Protein AF-A0A925I9S3-F1 (afdb_monomer_lite)

Foldseek 3Di:
DDDDDDDPVPDPDDDDFDDPAQEEEEEEDDAPPDPPCVVSVVVQVVCCVVPVSYNYDYYYLYVPPPPPCSPQVNVVVVCVVVVHRYYHYDYPDPCVVSCVSNVPD

Radius of gyration: 15.18 Å; chains: 1; bounding box: 37×35×39 Å

Secondary structure (DSSP, 8-state):
---PPP-GGG-------SSSS-EEEEEEEE-S---TTHHHHHHHHHHHHH-TTSEEEEEEEETT---GGGSHHHHHHHHHHH--SEEEEEE-SS-HHHHGGGT--

Sequence (105 aa):
METLPYDQNKSKWNGKFRNKALRVALCIYNNDHNIVSIPISSISAYIKRENPEIELKLFHIVRINDDAKFLPPGFAAYLKSWQPDLFALSVLSTHWDGVKPYLTE

Structure (mmCIF, N/CA/C/O backbone):
data_AF-A0A925I9S3-F1
#
_entry.id   AF-A0A925I9S3-F1
#
loop_
_atom_site.group_PDB
_atom_site.id
_atom_site.type_symbol
_atom_site.label_atom_id
_atom_site.label_alt_id
_atom_site.label_comp_id
_atom_site.label_asym_id
_atom_site.label_entity_id
_atom_site.label_seq_id
_atom_site.pdbx_PDB_ins_code
_atom_site.Cartn_x
_atom_site.Cartn_y
_atom_site.Cartn_z
_atom_site.occupancy
_atom_site.B_iso_or_equiv
_atom_site.auth_seq_id
_atom_site.auth_comp_id
_atom_site.auth_asym_id
_atom_site.auth_atom_id
_atom_site.pdbx_PDB_model_num
ATOM 1 N N . MET A 1 1 ? -0.436 20.842 21.204 1.00 49.47 1 MET A N 1
ATOM 2 C CA . MET A 1 1 ? -1.616 21.147 20.375 1.00 49.47 1 MET A CA 1
ATOM 3 C C . MET A 1 1 ? -2.325 19.822 20.175 1.00 49.47 1 MET A C 1
ATOM 5 O O . MET A 1 1 ? -1.761 18.961 19.512 1.00 49.47 1 MET A O 1
ATOM 9 N N . GLU A 1 2 ? -3.437 19.586 20.871 1.00 51.25 2 GLU A N 1
ATOM 10 C CA . GLU A 1 2 ? -4.198 18.342 20.702 1.00 51.25 2 GLU A CA 1
ATOM 11 C C . GLU A 1 2 ? -4.794 18.326 19.292 1.00 51.25 2 GLU A C 1
ATOM 13 O O . GLU A 1 2 ? -5.484 19.262 18.884 1.00 51.25 2 GLU A O 1
ATOM 18 N N . THR A 1 3 ? -4.459 17.306 18.507 1.00 57.72 3 THR A N 1
ATOM 19 C CA . THR A 1 3 ? -5.058 17.091 17.192 1.00 57.72 3 THR A CA 1
ATOM 20 C C . THR A 1 3 ? -6.474 16.581 17.399 1.00 57.72 3 THR A C 1
ATOM 22 O O . THR A 1 3 ? -6.665 15.471 17.887 1.00 57.72 3 THR A O 1
ATOM 25 N N . LEU A 1 4 ? -7.469 17.396 17.049 1.00 68.38 4 LEU A N 1
ATOM 26 C CA . LEU A 1 4 ? -8.861 16.958 17.056 1.00 68.38 4 LEU A CA 1
ATOM 27 C C . LEU A 1 4 ? -9.036 15.805 16.048 1.00 68.38 4 LEU A C 1
ATOM 29 O O . LEU A 1 4 ? -8.488 15.892 14.943 1.00 68.38 4 LEU A O 1
ATOM 33 N N . PRO A 1 5 ? -9.774 14.737 16.402 1.00 71.50 5 PRO A N 1
ATOM 34 C CA . PRO A 1 5 ? -9.997 13.610 15.506 1.00 71.50 5 PRO A CA 1
ATOM 35 C C . PRO A 1 5 ? -10.707 14.064 14.224 1.00 71.50 5 PRO A C 1
ATOM 37 O O . PRO A 1 5 ? -11.526 14.986 14.239 1.00 71.50 5 PRO A O 1
ATOM 40 N N . TYR A 1 6 ? -10.381 13.422 13.099 1.00 73.88 6 TYR A N 1
ATOM 41 C CA . TYR A 1 6 ? -10.987 13.730 11.803 1.00 73.88 6 TYR A CA 1
ATOM 42 C C . TYR A 1 6 ? -12.516 13.563 11.855 1.00 73.88 6 TYR A C 1
ATOM 44 O O . TYR A 1 6 ? -13.020 12.518 12.273 1.00 73.88 6 TYR A O 1
ATOM 52 N N . ASP A 1 7 ? -13.252 14.584 11.403 1.00 82.25 7 ASP A N 1
ATOM 53 C CA . ASP A 1 7 ? -14.717 14.562 11.329 1.00 82.25 7 ASP A CA 1
ATOM 54 C C . ASP A 1 7 ? -15.187 13.557 10.270 1.00 82.25 7 ASP A C 1
ATOM 56 O O . ASP A 1 7 ? -15.119 13.811 9.064 1.00 82.25 7 ASP A O 1
ATOM 60 N N . GLN A 1 8 ? -15.688 12.415 10.740 1.00 76.31 8 GLN A N 1
ATOM 61 C CA . GLN A 1 8 ? -16.110 11.295 9.899 1.00 76.31 8 GLN A CA 1
ATOM 62 C C . GLN A 1 8 ? -17.241 11.665 8.929 1.00 76.31 8 GLN A C 1
ATOM 64 O O . GLN A 1 8 ? -17.324 11.078 7.852 1.00 76.31 8 GLN A O 1
ATOM 69 N N . ASN A 1 9 ? -18.052 12.688 9.232 1.00 82.44 9 ASN A N 1
ATOM 70 C CA . ASN A 1 9 ? -19.126 13.144 8.338 1.00 82.44 9 ASN A CA 1
ATOM 71 C C . ASN A 1 9 ? -18.595 13.771 7.041 1.00 82.44 9 ASN A C 1
ATOM 73 O O . ASN A 1 9 ? -19.336 13.925 6.071 1.00 82.44 9 ASN A O 1
ATOM 77 N N . LYS A 1 10 ? -17.306 14.131 7.005 1.00 82.44 10 LYS A N 1
ATOM 78 C CA . LYS A 1 10 ? -16.638 14.638 5.801 1.00 82.44 10 LYS A CA 1
ATOM 79 C C . LYS A 1 10 ? -16.174 13.520 4.870 1.00 82.44 10 LYS A C 1
ATOM 81 O O . LYS A 1 10 ? -15.857 13.804 3.711 1.00 82.44 10 LYS A O 1
ATOM 86 N N . SER A 1 11 ? -16.150 12.266 5.329 1.00 77.38 11 SER A N 1
ATOM 87 C CA . SER A 1 11 ? -15.787 11.144 4.471 1.00 77.38 11 SER A CA 1
ATOM 88 C C . SER A 1 11 ? -16.928 10.811 3.512 1.00 77.38 11 SER A C 1
ATOM 90 O O . SER A 1 11 ? -18.020 10.415 3.912 1.00 77.38 11 SER A O 1
ATOM 92 N N . LYS A 1 12 ? -16.654 10.926 2.210 1.00 77.19 12 LYS A N 1
ATOM 93 C CA . LYS A 1 12 ? 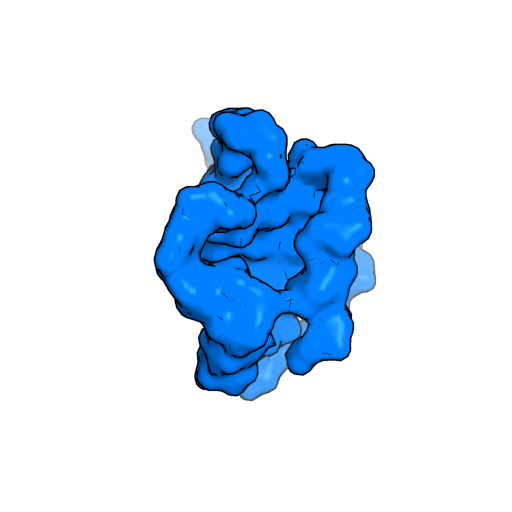-17.546 10.426 1.150 1.00 77.19 12 LYS A CA 1
ATOM 94 C C . LYS A 1 12 ? -17.313 8.947 0.833 1.00 77.19 12 LYS A C 1
ATOM 96 O O . LYS A 1 12 ? -18.029 8.381 0.013 1.00 77.19 12 LYS A O 1
ATOM 101 N N . TRP A 1 13 ? -16.311 8.333 1.461 1.00 66.62 13 TRP A N 1
ATOM 102 C CA . TRP A 1 13 ? -15.853 6.985 1.161 1.00 66.62 13 TRP A CA 1
ATOM 103 C C . TRP A 1 13 ? -16.062 6.105 2.386 1.00 66.62 13 TRP A C 1
ATOM 105 O O . TRP A 1 13 ? -15.314 6.177 3.357 1.00 66.62 13 TRP A O 1
ATOM 115 N N . ASN A 1 14 ? -17.105 5.283 2.322 1.00 72.19 14 ASN A N 1
ATOM 116 C CA . ASN A 1 14 ? -17.413 4.274 3.326 1.00 72.19 14 ASN A CA 1
ATOM 117 C C . ASN A 1 14 ? -17.300 2.898 2.673 1.00 72.19 14 ASN A C 1
ATOM 119 O O . ASN A 1 14 ? -17.769 2.697 1.553 1.00 72.19 14 ASN A O 1
ATOM 123 N N . GLY A 1 15 ? -16.674 1.953 3.366 1.00 73.81 15 GLY A N 1
ATOM 124 C CA . GLY A 1 15 ? -16.417 0.618 2.837 1.00 73.81 15 GLY A CA 1
ATOM 125 C C . GLY A 1 15 ? -16.444 -0.449 3.922 1.00 73.81 15 GLY A C 1
ATOM 126 O O . GLY A 1 15 ? -16.481 -0.152 5.114 1.00 73.81 15 GLY A O 1
ATOM 127 N N . LYS A 1 16 ? -16.427 -1.708 3.488 1.00 76.19 16 LYS A N 1
ATOM 128 C CA . LYS A 1 16 ? -16.226 -2.880 4.346 1.00 76.19 16 LYS A CA 1
ATOM 129 C C . LYS A 1 16 ? -14.922 -3.546 3.923 1.00 76.19 16 LYS A C 1
ATOM 131 O O . LYS A 1 16 ? -14.659 -3.645 2.727 1.00 76.19 16 LYS A O 1
ATOM 136 N N . PHE A 1 17 ? -14.133 -4.005 4.885 1.00 82.38 17 PHE A N 1
ATOM 137 C CA . PHE A 1 17 ? -12.917 -4.772 4.630 1.00 82.38 17 PHE A CA 1
ATOM 138 C C . PHE A 1 17 ? -13.146 -6.249 4.963 1.00 82.38 17 PHE A C 1
ATOM 140 O O . PHE A 1 17 ? -14.053 -6.592 5.721 1.00 82.38 17 PHE A O 1
ATOM 147 N N . ARG A 1 18 ? -12.386 -7.130 4.313 1.00 79.88 18 ARG A N 1
ATOM 148 C CA . ARG A 1 18 ? -12.569 -8.588 4.371 1.00 79.88 18 ARG A CA 1
ATOM 149 C C . ARG A 1 18 ? -11.807 -9.212 5.534 1.00 79.88 18 ARG A C 1
ATOM 151 O O . ARG A 1 18 ? -12.228 -10.235 6.067 1.00 79.88 18 ARG A O 1
ATOM 158 N N . ASN A 1 19 ? -10.671 -8.623 5.889 1.00 78.88 19 ASN A N 1
ATOM 159 C CA . ASN A 1 19 ? -9.777 -9.142 6.917 1.00 78.88 19 ASN A CA 1
ATOM 160 C C . ASN A 1 19 ? -10.240 -8.778 8.341 1.00 78.88 19 ASN A C 1
ATOM 162 O O . ASN A 1 19 ? -11.147 -7.977 8.536 1.00 78.88 19 ASN A O 1
ATOM 166 N N . LYS A 1 20 ? -9.600 -9.364 9.364 1.00 83.88 20 LYS A N 1
ATOM 167 C CA . LYS A 1 20 ? -9.851 -9.009 10.780 1.00 83.88 20 LYS A CA 1
ATOM 168 C C . LYS A 1 20 ? -9.446 -7.567 11.113 1.00 83.88 20 LYS A C 1
ATOM 170 O O . LYS A 1 20 ? -10.023 -6.966 12.010 1.00 83.88 20 LYS A O 1
ATOM 175 N N . ALA A 1 21 ? -8.468 -7.047 10.381 1.00 89.12 21 ALA A N 1
ATOM 176 C CA . ALA A 1 21 ? -7.969 -5.683 10.426 1.00 89.12 21 ALA A CA 1
ATOM 177 C C . ALA A 1 21 ? -7.911 -5.148 8.993 1.00 89.12 21 ALA A C 1
ATOM 179 O O . ALA A 1 21 ? -7.590 -5.909 8.079 1.00 89.12 21 ALA A O 1
ATOM 180 N N . LEU A 1 22 ? -8.201 -3.860 8.789 1.00 91.62 22 LEU A N 1
ATOM 181 C CA . LEU A 1 22 ? -8.079 -3.235 7.473 1.00 91.62 22 LEU A CA 1
ATOM 182 C C . LEU A 1 22 ? -6.611 -3.289 7.028 1.00 91.62 22 LEU A C 1
ATOM 184 O O . LEU A 1 22 ? -5.751 -2.663 7.649 1.00 91.62 22 LEU A O 1
ATOM 188 N N . ARG A 1 23 ? -6.322 -4.023 5.950 1.00 93.94 23 ARG A N 1
ATOM 189 C CA . ARG A 1 23 ? -4.974 -4.101 5.373 1.00 93.94 23 ARG A CA 1
ATOM 190 C C . ARG A 1 23 ? -4.791 -3.068 4.277 1.00 93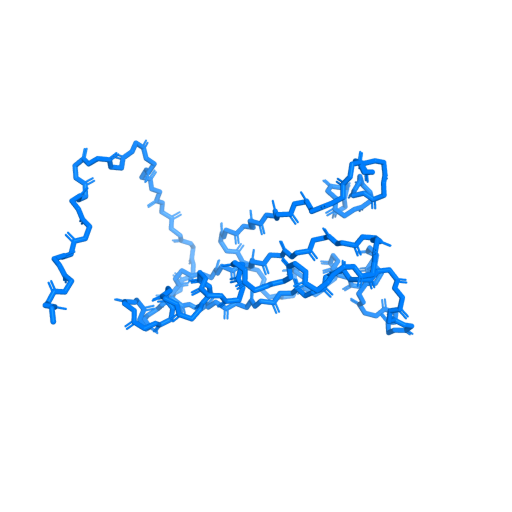.94 23 ARG A C 1
ATOM 192 O O . ARG A 1 23 ? -5.501 -3.099 3.272 1.00 93.94 23 ARG A O 1
ATOM 199 N N . VAL A 1 24 ? -3.801 -2.194 4.440 1.00 92.62 24 VAL A N 1
ATOM 200 C CA . VAL A 1 24 ? -3.524 -1.102 3.497 1.00 92.62 24 VAL A CA 1
ATOM 201 C C . VAL A 1 24 ? -2.133 -1.256 2.891 1.00 92.62 24 VAL A C 1
ATOM 203 O O . VAL A 1 24 ? -1.120 -1.114 3.581 1.00 92.62 24 VAL A O 1
ATOM 206 N N . ALA A 1 25 ? -2.082 -1.515 1.584 1.00 91.62 25 ALA A N 1
ATOM 207 C CA . ALA A 1 25 ? -0.867 -1.420 0.783 1.00 91.62 25 ALA A CA 1
ATOM 208 C C . ALA A 1 25 ? -0.688 0.028 0.323 1.00 91.62 25 ALA A C 1
ATOM 210 O O . ALA A 1 25 ? -1.338 0.461 -0.628 1.00 91.62 25 ALA A O 1
ATOM 211 N N . LEU A 1 26 ? 0.190 0.774 0.990 1.00 90.19 26 LEU A N 1
ATOM 212 C CA . LEU A 1 26 ? 0.547 2.128 0.584 1.00 90.19 26 LEU A CA 1
ATOM 213 C C . LEU A 1 26 ? 1.817 2.072 -0.257 1.00 90.19 26 LEU A C 1
ATOM 215 O O . LEU A 1 26 ? 2.869 1.674 0.233 1.00 90.19 26 LEU A O 1
ATOM 219 N N . CYS A 1 27 ? 1.720 2.441 -1.525 1.00 85.44 27 CYS A N 1
ATOM 220 C CA . CYS A 1 27 ? 2.776 2.244 -2.505 1.00 85.44 27 CYS A CA 1
ATOM 221 C C . CYS A 1 27 ? 3.239 3.587 -3.054 1.00 85.44 27 CYS A C 1
ATOM 223 O O . CYS A 1 27 ? 2.425 4.439 -3.406 1.00 85.44 27 CYS A O 1
ATOM 225 N N . ILE A 1 28 ? 4.551 3.767 -3.144 1.00 83.44 28 ILE A N 1
ATOM 226 C CA . ILE A 1 28 ? 5.178 4.924 -3.773 1.00 83.44 28 ILE A CA 1
ATOM 227 C C . ILE A 1 28 ? 5.859 4.438 -5.035 1.00 83.44 28 ILE A C 1
ATOM 229 O O . ILE A 1 28 ? 6.802 3.658 -4.939 1.00 83.44 28 ILE A O 1
ATOM 233 N N . TYR A 1 29 ? 5.427 4.926 -6.189 1.00 80.44 29 TYR A N 1
ATOM 234 C CA . TYR A 1 29 ? 6.182 4.778 -7.421 1.00 80.44 29 TYR A CA 1
ATOM 235 C C . TYR A 1 29 ? 6.998 6.041 -7.674 1.00 80.44 29 TYR A C 1
ATOM 237 O O . TYR A 1 29 ? 6.447 7.140 -7.789 1.00 80.44 29 TYR A O 1
ATOM 245 N N . ASN A 1 30 ? 8.315 5.879 -7.771 1.00 75.94 30 ASN A N 1
ATOM 246 C CA . ASN A 1 30 ? 9.217 6.960 -8.136 1.00 75.94 30 ASN A CA 1
ATOM 247 C C . ASN A 1 30 ? 10.337 6.440 -9.040 1.00 75.94 30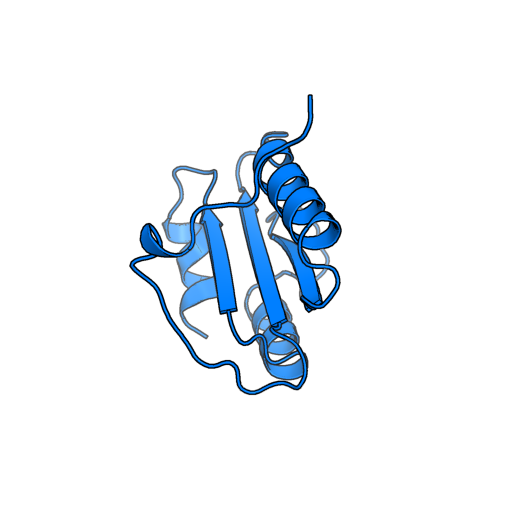 ASN A C 1
ATOM 249 O O . ASN A 1 30 ? 11.092 5.543 -8.662 1.00 75.94 30 ASN A O 1
ATOM 253 N N . ASN A 1 31 ? 10.437 7.032 -10.228 1.00 72.1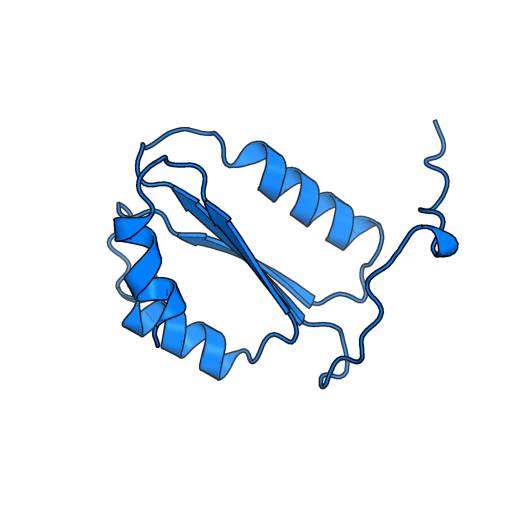9 31 ASN A N 1
ATOM 254 C CA . ASN A 1 31 ? 11.467 6.712 -11.211 1.00 72.19 31 ASN A CA 1
ATOM 255 C C . ASN A 1 31 ? 12.651 7.695 -11.174 1.00 72.19 31 ASN A C 1
ATOM 257 O O . ASN A 1 31 ? 13.723 7.368 -11.666 1.00 72.19 31 ASN A O 1
ATOM 261 N N . ASP A 1 32 ? 12.480 8.873 -10.568 1.00 62.69 32 ASP A N 1
ATOM 262 C CA . ASP A 1 32 ? 13.359 10.027 -10.798 1.00 62.69 32 ASP A CA 1
ATOM 263 C C . ASP A 1 32 ? 14.373 10.245 -9.665 1.00 62.69 32 ASP A C 1
ATOM 265 O O . ASP A 1 32 ? 14.816 11.364 -9.433 1.00 62.69 32 ASP A O 1
ATOM 269 N N . HIS A 1 33 ? 14.721 9.194 -8.911 1.00 58.12 33 HIS A N 1
ATOM 270 C CA . HIS A 1 33 ? 15.678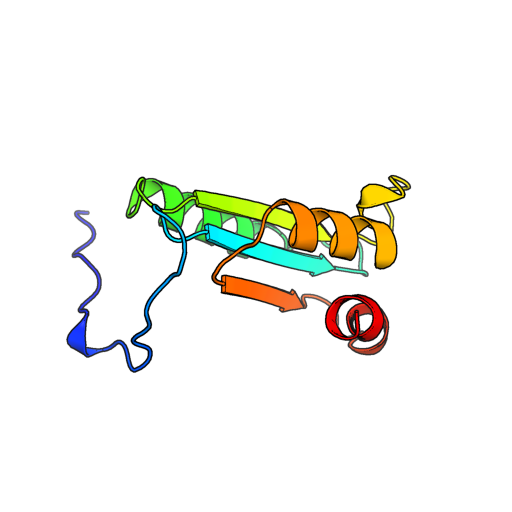 9.219 -7.784 1.00 58.12 33 HIS A CA 1
ATOM 271 C C . HIS A 1 33 ? 15.399 10.259 -6.679 1.00 58.12 33 HIS A C 1
ATOM 273 O O . HIS A 1 33 ? 16.178 10.402 -5.738 1.00 58.12 33 HIS A O 1
ATOM 279 N N . ASN A 1 34 ? 14.287 10.983 -6.765 1.00 56.56 34 ASN A N 1
ATOM 280 C CA . ASN A 1 34 ? 14.008 12.099 -5.883 1.00 56.56 34 ASN A CA 1
ATOM 281 C C . ASN A 1 34 ? 13.599 11.611 -4.487 1.00 56.56 34 ASN A C 1
ATOM 283 O O . ASN A 1 34 ? 12.762 10.722 -4.338 1.00 56.56 34 ASN A O 1
ATOM 287 N N . ILE A 1 35 ? 14.129 12.247 -3.440 1.00 54.44 35 ILE A N 1
ATOM 288 C CA . ILE A 1 35 ? 13.860 11.943 -2.017 1.00 54.44 35 ILE A CA 1
ATOM 289 C C . ILE A 1 35 ? 12.449 12.434 -1.600 1.00 54.44 35 ILE A C 1
ATOM 291 O O . ILE A 1 35 ? 12.179 12.820 -0.469 1.00 54.44 35 ILE A O 1
ATOM 295 N N . VAL A 1 36 ? 11.480 12.416 -2.516 1.00 56.28 36 VAL A N 1
ATOM 296 C CA . VAL A 1 36 ? 10.097 12.865 -2.278 1.00 56.28 36 VAL A CA 1
ATOM 297 C C . VAL A 1 36 ? 9.266 11.738 -1.642 1.00 56.28 36 VAL A C 1
ATOM 299 O O . VAL A 1 36 ? 8.045 11.725 -1.698 1.00 56.28 36 VAL A O 1
ATOM 302 N N . SER A 1 37 ? 9.899 10.766 -0.979 1.00 61.72 37 SER A N 1
ATOM 303 C CA . SER A 1 37 ? 9.173 9.735 -0.229 1.00 61.72 37 SER A CA 1
ATOM 304 C C . SER A 1 37 ? 8.599 10.241 1.099 1.00 61.72 37 SER A C 1
ATOM 306 O O . SER A 1 37 ? 7.743 9.579 1.682 1.00 61.72 37 SER A O 1
ATOM 308 N N . ILE A 1 38 ? 9.039 11.415 1.570 1.00 67.06 38 ILE A N 1
ATOM 309 C CA . ILE A 1 38 ? 8.692 11.961 2.889 1.00 67.06 38 ILE A CA 1
ATOM 310 C C . ILE A 1 38 ? 7.172 12.084 3.104 1.00 67.06 38 ILE A C 1
ATOM 312 O O . ILE A 1 38 ? 6.711 11.587 4.129 1.00 67.06 38 ILE A O 1
ATOM 316 N N . PRO A 1 39 ? 6.354 12.638 2.180 1.00 74.50 39 PRO A N 1
ATOM 317 C CA . PRO A 1 39 ? 4.925 12.824 2.441 1.00 74.50 39 PRO A CA 1
ATOM 318 C C . PRO A 1 39 ? 4.181 11.507 2.681 1.00 74.50 39 PRO A C 1
ATOM 320 O O . PRO A 1 39 ? 3.396 11.402 3.619 1.00 74.50 39 PRO A O 1
ATOM 323 N N . ILE A 1 40 ? 4.461 10.471 1.885 1.00 78.69 40 ILE A N 1
ATOM 324 C CA . ILE A 1 40 ? 3.830 9.159 2.065 1.00 78.69 40 ILE A CA 1
ATOM 325 C C . ILE A 1 40 ? 4.364 8.464 3.322 1.00 78.69 40 ILE A C 1
ATOM 327 O O . ILE A 1 40 ? 3.578 7.869 4.057 1.00 78.69 40 ILE A O 1
ATOM 331 N N . SER A 1 41 ? 5.665 8.554 3.614 1.00 79.50 41 SER A N 1
ATOM 332 C CA . SER A 1 41 ? 6.211 8.038 4.873 1.00 79.50 41 SER A CA 1
ATOM 333 C C . SER A 1 41 ? 5.539 8.706 6.081 1.00 79.50 41 SER A C 1
ATOM 335 O O . SER A 1 41 ? 5.140 8.009 7.014 1.00 79.50 41 SER A O 1
ATOM 337 N N . SER A 1 42 ? 5.310 10.022 6.042 1.00 84.31 42 SER A N 1
ATOM 338 C CA . SER A 1 42 ? 4.571 10.756 7.076 1.00 84.31 42 SER A CA 1
ATOM 339 C C . SER A 1 42 ? 3.107 10.323 7.175 1.00 84.31 42 SER A C 1
ATOM 341 O O . SER A 1 42 ? 2.631 10.092 8.283 1.00 84.31 42 SER A O 1
ATOM 343 N N . ILE A 1 43 ? 2.410 10.138 6.048 1.00 86.75 43 ILE A N 1
ATOM 344 C CA . ILE A 1 43 ? 1.039 9.597 6.026 1.00 86.75 43 ILE A CA 1
ATOM 345 C C . ILE A 1 43 ? 1.012 8.199 6.652 1.00 86.75 43 ILE A C 1
ATOM 347 O O . ILE A 1 43 ? 0.162 7.913 7.489 1.00 86.75 43 ILE A O 1
ATOM 351 N N . SER A 1 44 ? 1.972 7.340 6.302 1.00 87.88 44 SER A N 1
ATOM 352 C CA . SER A 1 44 ? 2.065 5.981 6.837 1.00 87.88 44 SER A CA 1
ATOM 353 C C . SER A 1 44 ? 2.250 5.968 8.357 1.00 87.88 44 SER A C 1
ATOM 355 O O . SER A 1 44 ? 1.611 5.181 9.053 1.00 87.88 44 SER A O 1
ATOM 357 N N . ALA A 1 45 ? 3.092 6.868 8.876 1.00 88.50 45 ALA A N 1
ATOM 358 C CA . ALA A 1 45 ? 3.345 7.010 10.302 1.00 88.50 45 ALA A CA 1
ATOM 359 C C . ALA A 1 45 ? 2.123 7.579 11.030 1.00 88.50 45 ALA A C 1
ATOM 361 O O . ALA A 1 45 ? 1.777 7.094 12.102 1.00 88.50 45 ALA A O 1
ATOM 362 N N . TYR A 1 46 ? 1.450 8.563 10.429 1.00 89.62 46 TYR A N 1
ATOM 363 C CA . TYR A 1 46 ? 0.220 9.138 10.963 1.00 89.62 46 TYR A CA 1
ATOM 364 C C . TYR A 1 46 ? -0.889 8.087 11.070 1.00 89.62 46 TYR A C 1
ATOM 366 O O . TYR A 1 46 ? -1.434 7.904 12.151 1.00 89.62 46 TYR A O 1
ATOM 374 N N . ILE A 1 47 ? -1.149 7.323 10.001 1.00 89.25 47 ILE A N 1
ATOM 375 C CA . ILE A 1 47 ? -2.160 6.253 10.011 1.00 89.25 47 ILE A CA 1
ATOM 376 C C . ILE A 1 47 ? -1.843 5.225 11.100 1.00 89.25 47 ILE A C 1
ATOM 378 O O . ILE A 1 47 ? -2.714 4.888 11.888 1.00 89.25 47 ILE A O 1
ATOM 382 N N . LYS A 1 48 ? -0.590 4.763 11.203 1.00 89.44 48 LYS A N 1
ATOM 383 C CA . LYS A 1 48 ? -0.202 3.799 12.247 1.00 89.44 48 LYS A CA 1
ATOM 384 C C . LYS A 1 48 ? -0.368 4.344 13.665 1.00 89.44 48 LYS A C 1
A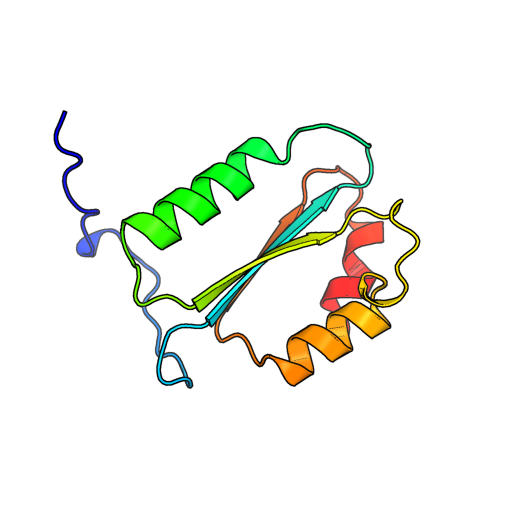TOM 386 O O . LYS A 1 48 ? -0.603 3.565 14.583 1.00 89.44 48 LYS A O 1
ATOM 391 N N . ARG A 1 49 ? -0.192 5.654 13.852 1.00 88.56 49 ARG A N 1
ATOM 392 C CA . ARG A 1 49 ? -0.314 6.309 15.156 1.00 88.56 49 ARG A CA 1
ATOM 393 C C . ARG A 1 49 ? -1.773 6.499 15.565 1.00 88.56 49 ARG A C 1
ATOM 395 O O . ARG A 1 49 ? -2.103 6.213 16.708 1.00 88.56 49 ARG A O 1
ATOM 402 N N . GLU A 1 50 ? -2.614 6.990 14.659 1.00 89.56 50 GLU A N 1
ATOM 403 C CA . GLU A 1 50 ? -4.025 7.288 14.953 1.00 89.56 50 GLU A CA 1
ATOM 404 C C . GLU A 1 50 ? -4.931 6.054 14.844 1.00 89.56 50 GLU A C 1
ATOM 406 O O . GLU A 1 50 ? -5.989 6.015 15.464 1.00 89.56 50 GLU A O 1
ATOM 411 N N . ASN A 1 51 ? -4.514 5.048 14.070 1.00 88.75 51 ASN A N 1
ATOM 412 C CA . ASN A 1 51 ? -5.264 3.826 13.797 1.00 88.75 51 ASN A CA 1
ATOM 413 C C . ASN A 1 51 ? -4.355 2.587 13.920 1.00 88.75 51 ASN A C 1
ATOM 415 O O . ASN A 1 51 ? -4.033 1.947 12.911 1.00 88.75 51 ASN A O 1
ATOM 419 N N . PRO A 1 52 ? -3.894 2.238 15.138 1.00 87.94 52 PRO A N 1
ATOM 420 C CA . PRO A 1 52 ? -3.005 1.094 15.367 1.00 87.94 52 PRO A CA 1
ATOM 421 C C . PRO A 1 52 ? -3.616 -0.257 14.956 1.00 87.94 52 PRO A C 1
ATOM 423 O O . PRO A 1 52 ? -2.891 -1.227 14.742 1.00 87.94 52 PRO A O 1
ATOM 426 N N . GLU A 1 53 ? -4.939 -0.328 14.829 1.00 88.31 53 GLU A N 1
ATOM 427 C CA . GLU A 1 53 ? -5.691 -1.475 14.328 1.00 88.31 53 GLU A CA 1
ATOM 428 C C . GLU A 1 53 ? -5.533 -1.713 12.819 1.00 88.31 53 GLU A C 1
ATOM 430 O O . GLU A 1 53 ? -5.882 -2.789 12.336 1.00 88.31 53 GLU A O 1
ATOM 435 N N . ILE A 1 54 ? -5.024 -0.736 12.059 1.00 91.75 54 ILE A N 1
ATOM 436 C CA . ILE A 1 54 ? -4.801 -0.865 10.617 1.00 91.75 54 ILE A CA 1
ATOM 437 C C . ILE A 1 54 ? -3.465 -1.566 10.359 1.00 91.75 54 ILE A C 1
ATOM 439 O O . ILE A 1 54 ? -2.386 -1.101 10.734 1.00 91.75 54 ILE A O 1
ATOM 443 N N . GLU A 1 55 ? -3.516 -2.657 9.600 1.00 94.19 55 GLU A N 1
ATOM 444 C CA . GLU A 1 55 ? -2.324 -3.343 9.115 1.00 94.19 55 GLU A CA 1
ATOM 445 C C . GLU A 1 55 ? -1.774 -2.621 7.875 1.00 94.19 55 GLU A C 1
ATOM 447 O O . GLU A 1 55 ? -2.116 -2.933 6.731 1.00 94.19 55 GLU A O 1
ATOM 452 N N . LEU A 1 56 ? -0.902 -1.635 8.094 1.00 92.75 56 LEU A N 1
ATOM 453 C CA . LEU A 1 56 ? -0.315 -0.839 7.015 1.00 92.75 56 LEU A CA 1
ATOM 454 C C . LEU A 1 56 ? 1.088 -1.320 6.614 1.00 92.75 56 LEU A C 1
ATOM 456 O O . LEU A 1 56 ? 2.019 -1.339 7.432 1.00 92.75 56 LEU A O 1
ATOM 460 N N . LYS A 1 57 ? 1.269 -1.601 5.318 1.00 90.81 57 LYS A N 1
ATOM 461 C CA . LYS A 1 57 ? 2.582 -1.821 4.693 1.00 90.81 57 LYS A CA 1
ATOM 462 C C . LYS A 1 57 ? 2.895 -0.700 3.712 1.00 90.81 57 LYS A C 1
ATOM 464 O O . LYS A 1 57 ? 2.092 -0.394 2.835 1.00 90.81 57 LYS A O 1
ATOM 469 N N . LEU A 1 58 ? 4.078 -0.115 3.877 1.00 87.38 58 LEU A N 1
ATOM 470 C CA . LEU A 1 58 ? 4.618 0.902 2.986 1.00 87.38 58 LEU A CA 1
ATOM 471 C C . LEU A 1 58 ? 5.585 0.244 1.995 1.00 87.38 58 LEU A C 1
ATOM 473 O O . LEU A 1 58 ? 6.575 -0.359 2.409 1.00 87.38 58 LEU A O 1
ATOM 477 N N . PHE A 1 59 ? 5.303 0.379 0.703 1.00 84.38 59 PHE A N 1
ATOM 478 C CA . PHE A 1 59 ? 6.125 -0.133 -0.386 1.00 84.38 59 PHE A CA 1
ATOM 479 C C . PHE A 1 59 ? 6.764 1.019 -1.151 1.00 84.38 59 PHE A C 1
ATOM 481 O O . PHE A 1 59 ? 6.075 1.894 -1.673 1.00 84.38 59 PHE A O 1
ATOM 488 N N . HIS A 1 60 ? 8.088 0.991 -1.250 1.00 79.12 60 HIS A N 1
ATOM 489 C CA . HIS A 1 60 ? 8.841 1.889 -2.114 1.00 79.12 60 HIS A CA 1
ATOM 490 C C . HIS A 1 60 ? 9.132 1.152 -3.422 1.00 79.12 60 HIS A C 1
ATOM 492 O O . HIS A 1 60 ? 10.059 0.349 -3.498 1.00 79.12 60 HIS A O 1
ATOM 498 N N . ILE A 1 61 ? 8.311 1.404 -4.438 1.00 73.69 61 ILE A N 1
ATOM 499 C CA . ILE A 1 61 ? 8.500 0.907 -5.798 1.00 73.69 61 ILE A CA 1
ATOM 500 C C . ILE A 1 61 ? 9.470 1.870 -6.485 1.00 73.69 61 ILE A C 1
ATOM 502 O O . ILE A 1 61 ? 9.085 2.851 -7.125 1.00 73.69 61 ILE A O 1
ATOM 506 N N . VAL A 1 62 ? 10.759 1.621 -6.269 1.00 65.06 62 VAL A N 1
ATOM 507 C CA . VAL A 1 62 ? 11.851 2.347 -6.917 1.00 65.06 62 VAL A CA 1
ATOM 508 C C . VAL A 1 62 ? 12.450 1.409 -7.949 1.00 65.06 62 VAL A C 1
ATOM 510 O O . VAL A 1 62 ? 12.918 0.330 -7.596 1.00 65.06 62 VAL A O 1
ATOM 513 N N . ARG A 1 63 ? 12.462 1.825 -9.218 1.00 59.41 63 ARG A N 1
ATOM 514 C CA . ARG A 1 63 ? 12.962 1.018 -10.347 1.00 59.41 63 ARG A CA 1
ATOM 515 C C . ARG A 1 63 ? 14.427 0.565 -10.190 1.00 59.41 63 ARG A C 1
ATOM 517 O O . ARG A 1 63 ? 14.862 -0.318 -10.913 1.00 59.41 63 ARG A O 1
ATOM 524 N N . ILE A 1 64 ? 15.177 1.170 -9.266 1.00 49.84 64 ILE A N 1
ATOM 525 C CA . ILE A 1 64 ? 16.635 1.024 -9.132 1.00 49.84 64 ILE A CA 1
ATOM 526 C C . ILE A 1 64 ? 17.074 0.023 -8.051 1.00 49.84 64 ILE A C 1
ATOM 528 O O . ILE A 1 64 ? 18.246 -0.330 -8.012 1.00 49.84 64 ILE A O 1
ATOM 532 N N . ASN A 1 65 ? 16.178 -0.497 -7.207 1.00 50.94 65 ASN A N 1
ATOM 533 C CA . ASN A 1 65 ? 16.583 -1.578 -6.304 1.00 50.94 65 ASN A CA 1
ATOM 534 C C . ASN A 1 65 ? 16.336 -2.928 -6.986 1.00 50.94 65 ASN A C 1
ATOM 536 O O . ASN A 1 65 ? 15.196 -3.380 -7.041 1.00 50.94 65 ASN A O 1
ATOM 540 N N . ASP A 1 66 ? 17.426 -3.544 -7.459 1.00 51.38 66 ASP A N 1
ATOM 541 C CA . ASP A 1 66 ? 17.607 -4.869 -8.096 1.00 51.38 66 ASP A CA 1
ATOM 542 C C . ASP A 1 66 ? 17.008 -6.082 -7.344 1.00 51.38 66 ASP A C 1
ATOM 544 O O . ASP A 1 66 ? 17.357 -7.236 -7.594 1.00 51.38 66 ASP A O 1
ATOM 548 N N . ASP A 1 67 ? 16.093 -5.871 -6.403 1.00 59.94 67 ASP A N 1
ATOM 549 C CA . ASP A 1 67 ? 15.377 -6.960 -5.768 1.00 59.94 67 ASP A CA 1
ATOM 550 C C . ASP A 1 67 ? 14.180 -7.337 -6.644 1.00 59.94 67 ASP A C 1
ATOM 552 O O . ASP A 1 67 ? 13.168 -6.630 -6.696 1.00 59.94 67 ASP A O 1
ATOM 556 N N . ALA A 1 68 ? 14.298 -8.470 -7.340 1.00 64.31 68 ALA A N 1
ATOM 557 C CA . ALA A 1 68 ? 13.279 -9.009 -8.242 1.00 64.31 68 ALA A CA 1
ATOM 558 C C . ALA A 1 68 ? 11.869 -9.054 -7.616 1.00 64.31 68 ALA A C 1
ATOM 560 O O . ALA A 1 68 ? 10.868 -9.018 -8.333 1.00 64.31 68 ALA A O 1
ATOM 561 N N . LYS A 1 69 ? 11.770 -9.069 -6.278 1.00 68.62 69 LYS A N 1
ATOM 562 C CA . LYS A 1 69 ? 10.500 -9.006 -5.542 1.00 68.62 69 LYS A CA 1
ATOM 563 C C . LYS A 1 69 ? 9.720 -7.694 -5.710 1.00 68.62 69 LYS A C 1
ATOM 565 O O . LYS A 1 69 ? 8.531 -7.680 -5.414 1.00 68.62 69 LYS A O 1
ATOM 570 N N . PHE A 1 70 ? 10.356 -6.604 -6.145 1.00 70.38 70 PHE A N 1
ATOM 571 C CA . PHE A 1 70 ? 9.707 -5.303 -6.371 1.00 70.38 70 PHE A CA 1
ATOM 572 C C . PHE A 1 70 ? 9.532 -4.956 -7.858 1.00 70.38 70 PHE A C 1
ATOM 574 O O . PHE A 1 70 ? 8.973 -3.906 -8.192 1.00 70.38 70 PHE A O 1
ATOM 581 N N . LEU A 1 71 ? 9.944 -5.853 -8.758 1.00 78.56 71 LEU A N 1
ATOM 582 C CA . LEU A 1 71 ? 9.503 -5.833 -10.153 1.00 78.56 71 LEU A CA 1
ATOM 583 C C . LEU A 1 71 ? 8.019 -6.226 -10.236 1.00 78.56 71 LEU A C 1
ATOM 585 O O . LEU A 1 71 ? 7.533 -6.902 -9.324 1.00 78.56 71 LEU A O 1
ATOM 589 N N . PRO A 1 72 ? 7.292 -5.851 -11.307 1.00 84.25 72 PRO A N 1
ATOM 590 C CA . PRO A 1 72 ? 5.842 -6.046 -11.378 1.00 84.25 72 PRO A CA 1
ATOM 591 C C . PRO A 1 72 ? 5.364 -7.466 -11.020 1.00 84.25 72 PRO A C 1
ATOM 593 O O . PRO A 1 72 ? 4.506 -7.569 -10.142 1.00 84.25 72 PRO A O 1
ATOM 596 N N . PRO A 1 73 ? 5.975 -8.561 -11.527 1.00 83.56 73 PRO A N 1
ATOM 597 C CA . PRO A 1 73 ? 5.528 -9.914 -11.184 1.00 83.56 73 PRO A CA 1
ATOM 598 C C . PRO A 1 73 ? 5.759 -10.278 -9.711 1.00 83.56 73 PRO A C 1
ATOM 600 O O . PRO A 1 73 ? 4.897 -10.871 -9.060 1.00 83.56 73 PRO A O 1
ATOM 603 N N . GLY A 1 74 ? 6.920 -9.908 -9.157 1.00 83.62 74 GLY A N 1
ATOM 604 C CA . GLY A 1 74 ? 7.251 -10.160 -7.752 1.00 83.62 74 GLY A CA 1
ATOM 605 C C . GLY A 1 74 ? 6.359 -9.359 -6.806 1.00 83.62 74 GLY A C 1
ATOM 606 O O . GLY A 1 74 ? 5.872 -9.881 -5.800 1.00 83.62 74 GLY A O 1
ATOM 607 N N . PHE A 1 75 ? 6.073 -8.113 -7.178 1.00 84.69 75 PHE A N 1
ATOM 608 C CA . PHE A 1 75 ? 5.202 -7.232 -6.422 1.00 84.69 75 PHE A CA 1
ATOM 609 C C . PHE A 1 75 ? 3.750 -7.723 -6.445 1.00 84.69 75 PHE A C 1
ATOM 611 O O . PHE A 1 75 ? 3.119 -7.822 -5.391 1.00 84.69 75 PHE A O 1
ATOM 618 N N . ALA A 1 76 ? 3.245 -8.124 -7.615 1.00 85.88 76 ALA A N 1
ATOM 619 C CA . ALA A 1 76 ? 1.921 -8.721 -7.757 1.00 85.88 76 ALA A CA 1
ATOM 620 C C . ALA A 1 76 ? 1.793 -10.010 -6.929 1.00 85.88 76 ALA A C 1
ATOM 622 O O . ALA A 1 76 ? 0.807 -10.192 -6.212 1.00 85.88 76 ALA A O 1
ATOM 623 N N . ALA A 1 77 ? 2.808 -10.882 -6.953 1.00 87.19 77 ALA A N 1
ATOM 624 C CA . ALA A 1 77 ? 2.842 -12.085 -6.121 1.00 87.19 77 ALA A CA 1
ATOM 625 C C . ALA A 1 77 ? 2.812 -11.751 -4.619 1.00 87.19 77 ALA A C 1
ATOM 627 O O . ALA A 1 77 ? 2.086 -12.389 -3.851 1.00 87.19 77 ALA A O 1
ATOM 628 N N . TYR A 1 78 ? 3.543 -10.715 -4.198 1.00 86.44 78 TYR A N 1
ATOM 629 C CA . TYR A 1 78 ? 3.530 -10.251 -2.813 1.00 86.44 78 TYR A CA 1
ATOM 630 C C . TYR A 1 78 ? 2.143 -9.745 -2.393 1.00 86.44 78 TYR A C 1
ATOM 632 O O . TYR A 1 78 ? 1.639 -10.128 -1.334 1.00 86.44 78 TYR A O 1
ATOM 640 N N . LEU A 1 79 ? 1.502 -8.912 -3.218 1.00 88.50 79 LEU A N 1
ATOM 641 C CA . LEU A 1 79 ? 0.155 -8.408 -2.943 1.00 88.50 79 LEU A CA 1
ATOM 642 C C . LEU A 1 79 ? -0.874 -9.542 -2.901 1.00 88.50 79 LEU A C 1
ATOM 644 O O . LEU A 1 79 ? -1.694 -9.570 -1.986 1.00 88.50 79 LEU A O 1
ATOM 648 N N . LYS A 1 80 ? -0.797 -10.508 -3.826 1.00 89.06 80 LYS A N 1
ATOM 649 C CA . LYS A 1 80 ? -1.670 -11.697 -3.847 1.00 89.06 80 LYS A CA 1
ATOM 650 C C . LYS A 1 80 ? -1.511 -12.550 -2.590 1.00 89.06 80 LYS A C 1
ATOM 652 O O . LYS A 1 80 ? -2.504 -13.030 -2.058 1.00 89.06 80 LYS A O 1
ATOM 657 N N . SER A 1 81 ? -0.287 -12.699 -2.086 1.00 90.62 81 SER A N 1
ATOM 658 C CA . SER A 1 81 ? -0.014 -13.404 -0.829 1.00 90.62 81 SER A CA 1
ATOM 659 C C . SER A 1 81 ? -0.577 -12.658 0.386 1.00 90.62 81 SER A C 1
ATOM 661 O O . SER A 1 81 ? -1.234 -13.249 1.244 1.00 90.62 81 SER A O 1
ATOM 663 N N . TRP A 1 82 ? -0.358 -11.342 0.458 1.00 91.38 82 TRP A N 1
ATOM 664 C CA . TRP A 1 82 ? -0.747 -10.553 1.626 1.00 91.38 82 TRP A CA 1
ATOM 665 C C . TRP A 1 82 ? -2.243 -10.191 1.668 1.00 91.38 82 TRP A C 1
ATOM 667 O O . TRP A 1 82 ? -2.798 -10.028 2.758 1.00 91.38 82 TRP A O 1
ATOM 677 N N . GLN A 1 83 ? -2.892 -10.112 0.503 1.00 92.19 83 GLN A N 1
ATOM 678 C CA . GLN A 1 83 ? -4.313 -9.796 0.317 1.00 92.19 83 GLN A CA 1
ATOM 679 C C . GLN A 1 83 ? -4.738 -8.495 1.026 1.00 92.19 83 GLN A C 1
ATOM 681 O O . GLN A 1 83 ? -5.525 -8.541 1.978 1.00 92.19 83 GLN A O 1
ATOM 686 N N . PRO A 1 84 ? -4.206 -7.329 0.607 1.00 92.25 84 PRO A N 1
ATOM 687 C CA . PRO A 1 84 ? -4.661 -6.049 1.134 1.00 92.25 84 PRO A CA 1
ATOM 688 C C . PRO A 1 84 ? -6.123 -5.778 0.764 1.00 92.25 84 PRO A C 1
ATOM 690 O O . PRO A 1 84 ? -6.575 -6.123 -0.326 1.00 92.25 84 PRO A O 1
ATOM 693 N N . ASP A 1 85 ? -6.846 -5.112 1.660 1.00 92.00 85 ASP A N 1
ATOM 694 C CA . ASP A 1 85 ? -8.212 -4.639 1.410 1.00 92.00 85 ASP A CA 1
ATOM 695 C C . ASP A 1 85 ? -8.219 -3.335 0.607 1.00 92.00 85 ASP A C 1
ATOM 697 O O . ASP A 1 85 ? -9.146 -3.072 -0.157 1.00 92.00 85 ASP A O 1
ATOM 701 N N . LEU A 1 86 ? -7.175 -2.520 0.785 1.00 89.31 86 LEU A N 1
ATOM 702 C CA . LEU A 1 86 ? -6.974 -1.271 0.069 1.00 89.31 86 LEU A CA 1
ATOM 703 C C . LEU A 1 86 ? -5.568 -1.221 -0.521 1.00 89.31 86 LEU A C 1
ATOM 705 O O . LEU A 1 86 ? -4.569 -1.360 0.187 1.00 89.31 86 LEU A O 1
ATOM 709 N N . PHE A 1 87 ? -5.506 -0.954 -1.820 1.00 88.62 87 PHE A N 1
ATOM 710 C CA . PHE A 1 87 ? -4.282 -0.626 -2.530 1.00 88.62 87 PHE A CA 1
ATOM 711 C C . PHE A 1 87 ? -4.295 0.861 -2.882 1.00 88.62 87 PHE A C 1
ATOM 713 O O . PHE A 1 87 ? -5.168 1.323 -3.615 1.00 88.62 87 PHE A O 1
ATOM 720 N N . ALA A 1 88 ? -3.341 1.612 -2.338 1.00 87.50 88 ALA A N 1
ATOM 721 C CA . ALA A 1 88 ? -3.174 3.035 -2.589 1.00 87.50 88 ALA A CA 1
ATOM 722 C C . ALA A 1 88 ? -1.811 3.273 -3.237 1.00 87.50 88 ALA A C 1
ATOM 724 O O . ALA A 1 88 ? -0.779 2.944 -2.654 1.00 87.50 88 ALA A O 1
ATOM 725 N N . LEU A 1 89 ? -1.809 3.864 -4.429 1.00 84.56 89 LEU A N 1
ATOM 726 C CA . LEU A 1 89 ? -0.596 4.145 -5.184 1.00 84.56 89 LEU A CA 1
ATOM 727 C C . LEU A 1 89 ? -0.413 5.650 -5.356 1.00 84.56 89 LEU A C 1
ATOM 729 O O . LEU A 1 89 ? -1.255 6.325 -5.942 1.00 84.56 89 LEU A O 1
ATOM 733 N N . SER A 1 90 ? 0.716 6.155 -4.872 1.00 81.75 90 SER A N 1
ATOM 734 C CA . SER A 1 90 ? 1.186 7.507 -5.138 1.00 81.75 90 SER A CA 1
ATOM 735 C C . SER A 1 90 ? 2.248 7.466 -6.226 1.00 81.75 90 SER A C 1
ATOM 737 O O . SER A 1 90 ? 3.283 6.814 -6.072 1.00 81.75 90 SER A O 1
ATOM 739 N N . VAL A 1 91 ? 1.977 8.149 -7.333 1.00 80.81 91 VAL A N 1
ATOM 740 C CA . VAL A 1 91 ? 2.884 8.262 -8.475 1.00 80.81 91 VAL A CA 1
ATOM 741 C C . VAL A 1 91 ? 3.567 9.621 -8.383 1.00 80.81 91 VAL A C 1
ATOM 743 O O . VAL A 1 91 ? 2.918 10.651 -8.539 1.00 80.81 91 VAL A O 1
ATOM 746 N N . LEU A 1 92 ? 4.865 9.619 -8.076 1.00 76.44 92 LEU A N 1
ATOM 747 C CA . LEU A 1 92 ? 5.642 10.843 -7.847 1.00 76.44 92 LEU A CA 1
ATOM 748 C C . LEU A 1 92 ? 6.438 11.309 -9.072 1.00 76.44 92 LEU A C 1
ATOM 750 O O . LEU A 1 92 ? 7.027 12.386 -9.028 1.00 76.44 92 LEU A O 1
ATOM 754 N N . SER A 1 93 ? 6.460 10.524 -10.150 1.00 68.00 93 SER A N 1
ATOM 755 C CA . SER A 1 93 ? 7.057 10.916 -11.428 1.00 68.00 93 SER A CA 1
ATOM 756 C C . SER A 1 93 ? 5.981 11.200 -12.473 1.00 68.00 93 SER A C 1
ATOM 758 O O . SER A 1 93 ? 4.861 10.697 -12.403 1.00 68.00 93 SER A O 1
ATOM 760 N N . THR A 1 94 ? 6.323 11.975 -13.499 1.00 66.31 94 THR A N 1
ATOM 761 C CA . THR A 1 94 ? 5.435 12.231 -14.649 1.00 66.31 94 THR A CA 1
ATOM 762 C C . THR A 1 94 ? 5.266 11.002 -15.555 1.00 66.31 94 THR A C 1
ATOM 764 O O . THR A 1 94 ? 4.473 11.011 -16.496 1.00 66.31 94 THR A O 1
ATOM 767 N N . HIS A 1 95 ? 5.984 9.914 -15.268 1.00 69.69 95 HIS A N 1
ATOM 768 C CA . HIS A 1 95 ? 6.078 8.725 -16.106 1.00 69.69 95 HIS A CA 1
ATOM 769 C C . HIS A 1 95 ? 5.019 7.675 -15.751 1.00 69.69 95 HIS A C 1
ATOM 771 O O . HIS A 1 95 ? 5.336 6.598 -15.239 1.00 69.69 95 HIS A O 1
ATOM 777 N N . TRP A 1 96 ? 3.759 7.970 -16.084 1.00 74.56 96 TRP A N 1
ATOM 778 C CA . TRP A 1 96 ? 2.634 7.030 -15.966 1.00 74.56 96 TRP A CA 1
ATOM 779 C C . TRP A 1 96 ? 2.909 5.680 -16.649 1.00 74.56 96 TRP A C 1
ATOM 781 O O . TRP A 1 96 ? 2.512 4.630 -16.149 1.00 74.56 96 TRP A O 1
ATOM 791 N N . ASP A 1 97 ? 3.644 5.679 -17.763 1.00 79.50 97 ASP A N 1
ATOM 792 C CA . ASP A 1 97 ? 3.933 4.456 -18.516 1.00 79.50 97 ASP A CA 1
ATOM 793 C C . ASP A 1 97 ? 4.719 3.412 -17.720 1.00 79.50 97 ASP A C 1
ATOM 795 O O . ASP A 1 97 ? 4.477 2.219 -17.879 1.00 79.50 97 ASP A O 1
ATOM 799 N N . GLY A 1 98 ? 5.606 3.836 -16.817 1.00 77.69 98 GLY A N 1
ATOM 800 C CA . GLY A 1 98 ? 6.344 2.900 -15.967 1.00 77.69 98 GLY A CA 1
ATOM 801 C C . GLY A 1 98 ? 5.514 2.325 -14.812 1.00 77.69 98 GLY A C 1
ATOM 802 O O . GLY A 1 98 ? 5.886 1.301 -14.246 1.00 77.69 98 GLY A O 1
ATOM 803 N N . VAL A 1 99 ? 4.367 2.939 -14.500 1.00 81.94 99 VAL A N 1
ATOM 804 C CA . VAL A 1 99 ? 3.412 2.461 -13.488 1.00 81.94 99 VAL A CA 1
ATOM 805 C C . VAL A 1 99 ? 2.483 1.389 -14.045 1.00 81.94 99 VAL A C 1
ATOM 807 O O . VAL A 1 99 ? 2.115 0.472 -13.316 1.00 81.94 99 VAL A O 1
ATOM 810 N N . LYS A 1 100 ? 2.101 1.480 -15.326 1.00 84.50 100 LYS A N 1
ATOM 811 C CA . LYS A 1 100 ? 1.121 0.577 -15.960 1.00 84.50 100 LYS A CA 1
ATOM 812 C C . LYS A 1 100 ? 1.352 -0.919 -15.672 1.00 84.50 100 LYS A C 1
ATOM 814 O O . LYS A 1 100 ? 0.367 -1.592 -15.358 1.00 84.50 100 LYS A O 1
ATOM 819 N N . PRO A 1 101 ? 2.591 -1.453 -15.699 1.00 84.38 101 PRO A N 1
ATOM 820 C CA . PRO A 1 101 ? 2.835 -2.861 -15.381 1.00 84.38 101 PRO A CA 1
ATOM 821 C C . PRO A 1 101 ? 2.421 -3.267 -13.957 1.00 84.38 101 PRO A C 1
ATOM 823 O O . PRO A 1 101 ? 2.071 -4.413 -13.728 1.00 84.38 101 PRO A O 1
ATOM 826 N N . TYR A 1 102 ? 2.415 -2.336 -13.000 1.00 79.94 102 TYR A N 1
ATOM 827 C CA . TYR A 1 102 ? 2.022 -2.586 -11.607 1.00 79.94 102 TYR A CA 1
ATOM 828 C C . TYR A 1 102 ? 0.502 -2.550 -11.374 1.00 79.94 102 TYR A C 1
ATOM 830 O O . TYR A 1 102 ? 0.053 -2.866 -10.276 1.00 79.94 102 TYR A O 1
ATOM 838 N N . LEU A 1 103 ? -0.284 -2.126 -12.371 1.00 81.62 103 LEU A N 1
ATOM 839 C CA . LEU A 1 103 ? -1.746 -1.993 -12.285 1.00 81.62 103 LEU A CA 1
ATOM 840 C C . LEU A 1 103 ? -2.508 -3.030 -13.123 1.00 81.62 103 LEU A C 1
ATOM 842 O O . LEU A 1 103 ? -3.734 -3.066 -13.069 1.00 81.62 103 LEU A O 1
ATOM 846 N N . THR A 1 104 ? -1.807 -3.808 -13.948 1.00 73.44 104 THR A N 1
ATOM 847 C CA . THR A 1 104 ? -2.407 -4.660 -14.989 1.00 73.44 104 THR A CA 1
ATOM 848 C C . THR A 1 104 ? -2.373 -6.162 -14.674 1.00 73.44 104 THR A C 1
ATOM 850 O O . THR A 1 104 ? -2.970 -6.930 -15.426 1.00 73.44 104 THR A O 1
ATOM 853 N N . GLU A 1 105 ? -1.760 -6.579 -13.558 1.00 53.91 105 GLU A N 1
ATOM 854 C CA . GLU A 1 105 ? -1.591 -7.985 -13.119 1.00 53.91 105 GLU A CA 1
ATOM 855 C C . GLU A 1 105 ? -2.065 -8.246 -11.678 1.00 53.91 105 GLU A C 1
ATOM 857 O O . GLU A 1 105 ? -2.318 -9.437 -11.335 1.00 53.91 105 GLU A O 1
#

pLDDT: mean 78.36, std 11.86, range [49.47, 94.19]